Protein AF-Q1WLG3-F1 (afdb_monomer_lite)

Foldseek 3Di:
DDPDPDDPVNQVVPDDPPDDGDPCCPDPPVNVVVCCVPPVVPDDDDDDDPPPD

Sequence (53 aa):
MTANPTSIHQRLDRRLSGFSLEQPFYTSPEVYALDLQHIFYKQWLYVAIPRCA

Radius of gyration: 15.99 Å; chains: 1; bounding box: 41×17×49 Å

InterPro domains:
  IPR036922 Rieske [2Fe-2S] iron-sulphur domain superfamily [SSF50022] (8-48)

Secondary structure (DSSP, 8-state):
-------HHHHHHTPPTTSPPPTHHHH-HHHHHHHIIIIITTSPPP-PPPS--

Structure (mmCIF, N/CA/C/O backbone):
data_AF-Q1WLG3-F1
#
_entry.id   AF-Q1WLG3-F1
#
loop_
_atom_site.group_PDB
_atom_site.id
_atom_site.type_symbol
_atom_site.label_atom_id
_atom_site.label_alt_id
_atom_site.label_comp_id
_atom_site.label_asym_id
_atom_site.label_entity_id
_atom_site.label_seq_id
_atom_site.pdbx_PDB_ins_code
_atom_site.Cartn_x
_atom_site.Cartn_y
_atom_site.Cartn_z
_atom_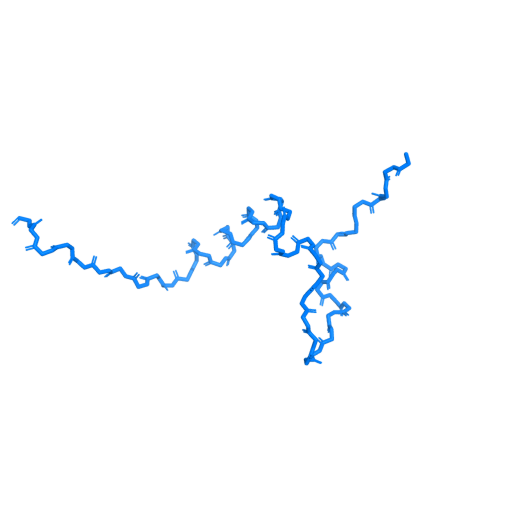site.occupancy
_atom_site.B_iso_or_equiv
_atom_site.auth_seq_id
_atom_site.auth_comp_id
_atom_site.auth_asym_id
_atom_site.auth_atom_id
_atom_site.pdbx_PDB_model_num
ATOM 1 N N . MET A 1 1 ? -3.032 4.795 27.239 1.00 34.91 1 MET A N 1
ATOM 2 C CA . MET A 1 1 ? -4.216 4.033 26.781 1.00 34.91 1 MET A CA 1
ATOM 3 C C . MET A 1 1 ? -4.013 3.694 25.306 1.00 34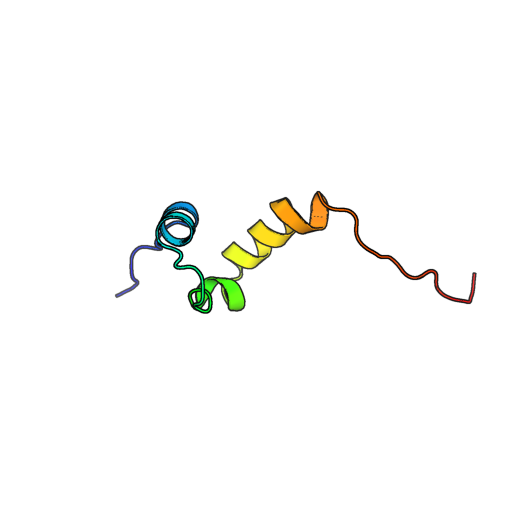.91 1 MET A C 1
ATOM 5 O O . MET A 1 1 ? -4.537 4.385 24.447 1.00 34.91 1 MET A O 1
ATOM 9 N N . THR A 1 2 ? -3.160 2.720 24.989 1.00 38.16 2 THR A N 1
ATOM 10 C CA . THR A 1 2 ? -2.864 2.346 23.597 1.00 38.16 2 THR A CA 1
ATOM 11 C C . THR A 1 2 ? -3.757 1.174 23.215 1.00 38.16 2 THR A C 1
ATOM 13 O O . THR A 1 2 ? -3.685 0.107 23.821 1.00 38.16 2 THR A O 1
ATOM 16 N N . ALA A 1 3 ? -4.670 1.417 22.276 1.00 43.59 3 ALA A N 1
ATOM 17 C CA . ALA A 1 3 ? -5.599 0.419 21.772 1.00 43.59 3 ALA A CA 1
ATOM 18 C C . ALA A 1 3 ? -4.833 -0.809 21.258 1.00 43.59 3 ALA A C 1
ATOM 20 O O . ALA A 1 3 ? -3.831 -0.681 20.558 1.00 43.59 3 ALA A O 1
ATOM 21 N N . ASN A 1 4 ? -5.319 -1.990 21.631 1.00 52.97 4 ASN A N 1
ATOM 22 C CA . ASN A 1 4 ? -4.846 -3.285 21.158 1.00 52.97 4 ASN A CA 1
ATOM 23 C C . ASN A 1 4 ? -4.773 -3.259 19.612 1.00 52.97 4 ASN A C 1
ATOM 25 O O . ASN A 1 4 ? -5.808 -2.979 18.992 1.00 52.97 4 ASN A O 1
ATOM 29 N N . PRO A 1 5 ? -3.599 -3.452 18.973 1.00 62.28 5 PRO A N 1
ATOM 30 C CA . PRO A 1 5 ? -3.467 -3.282 17.531 1.00 62.28 5 PRO A CA 1
ATOM 31 C C . PRO A 1 5 ? -4.334 -4.325 16.829 1.00 62.28 5 PRO A C 1
ATOM 33 O O . PRO A 1 5 ? -4.023 -5.512 16.803 1.00 62.28 5 PRO A O 1
ATOM 36 N N . THR A 1 6 ? -5.465 -3.880 16.281 1.00 74.69 6 THR A N 1
ATOM 37 C CA . THR A 1 6 ? -6.350 -4.745 15.501 1.00 74.69 6 THR A CA 1
ATOM 38 C C . THR A 1 6 ? -5.558 -5.311 14.333 1.00 74.69 6 THR A C 1
ATOM 40 O O . THR A 1 6 ? -4.964 -4.536 13.573 1.00 74.69 6 THR A O 1
ATOM 43 N N . SER A 1 7 ? -5.530 -6.638 14.215 1.00 89.69 7 SER A N 1
ATOM 44 C CA . SER A 1 7 ? -4.650 -7.318 13.266 1.00 89.69 7 SER A CA 1
ATOM 45 C C . SER A 1 7 ? -5.008 -6.963 11.821 1.00 89.69 7 SER A C 1
ATOM 47 O O . SER A 1 7 ? -6.147 -6.595 11.514 1.00 89.69 7 SER A O 1
ATOM 49 N N . ILE A 1 8 ? -4.041 -7.097 10.909 1.00 92.25 8 ILE A N 1
ATOM 50 C CA . ILE A 1 8 ? -4.268 -6.835 9.481 1.00 92.25 8 ILE A CA 1
ATOM 51 C C . ILE A 1 8 ? -5.399 -7.707 8.916 1.00 92.25 8 ILE A C 1
ATOM 53 O O . ILE A 1 8 ? -6.236 -7.219 8.165 1.00 92.25 8 ILE A O 1
ATOM 57 N N . HIS A 1 9 ? -5.505 -8.960 9.368 1.00 94.19 9 HIS A N 1
ATOM 58 C CA . HIS A 1 9 ? -6.576 -9.874 8.972 1.00 94.19 9 HIS A CA 1
ATOM 59 C C . HIS A 1 9 ? -7.960 -9.358 9.374 1.00 94.19 9 HIS A C 1
ATOM 61 O O . HIS A 1 9 ? -8.869 -9.356 8.553 1.00 94.19 9 HIS A O 1
ATOM 67 N N . GLN A 1 10 ? -8.113 -8.848 10.599 1.00 94.38 10 GLN A N 1
ATOM 68 C CA . GLN A 1 10 ? -9.390 -8.294 11.064 1.00 94.38 10 GLN A CA 1
ATOM 69 C C . GLN A 1 10 ? -9.794 -7.024 10.309 1.00 94.38 10 GLN A C 1
ATOM 71 O O . GLN A 1 10 ? -10.981 -6.750 10.160 1.00 94.38 10 GLN A O 1
ATOM 76 N N . ARG A 1 11 ? -8.819 -6.225 9.860 1.00 94.06 11 ARG A N 1
ATOM 77 C CA . ARG A 1 11 ? -9.061 -5.022 9.046 1.00 94.06 11 ARG A CA 1
ATOM 78 C C . ARG A 1 11 ? -9.509 -5.379 7.633 1.00 94.06 11 ARG A C 1
ATOM 80 O O . ARG A 1 11 ? -10.399 -4.733 7.093 1.00 94.06 11 ARG A O 1
ATOM 87 N N . LEU A 1 12 ? -8.898 -6.407 7.048 1.00 94.12 12 LEU A N 1
ATOM 88 C CA . LEU A 1 12 ? -9.261 -6.902 5.722 1.00 94.12 12 LEU A CA 1
ATOM 89 C C . LEU A 1 12 ? -10.651 -7.550 5.717 1.00 94.12 12 LEU A C 1
ATOM 91 O O . LEU A 1 12 ? -11.419 -7.290 4.796 1.00 94.12 12 LEU A O 1
ATOM 95 N N . ASP A 1 13 ? -10.985 -8.325 6.752 1.00 95.69 13 ASP A N 1
ATOM 96 C CA . ASP A 1 13 ? -12.272 -9.023 6.889 1.00 95.69 13 ASP A CA 1
ATOM 97 C C . ASP A 1 13 ? -13.477 -8.065 6.893 1.00 95.69 13 ASP A C 1
ATOM 99 O O . ASP A 1 13 ? -14.475 -8.294 6.217 1.00 95.69 13 ASP A O 1
ATOM 103 N N . ARG A 1 14 ? -13.358 -6.924 7.583 1.00 94.62 14 ARG A N 1
ATOM 104 C CA . ARG A 1 14 ? -14.443 -5.934 7.699 1.00 94.62 14 ARG A CA 1
ATOM 105 C C . ARG A 1 14 ? -14.451 -4.850 6.617 1.00 94.62 14 ARG A C 1
ATOM 107 O O . ARG A 1 14 ? -15.187 -3.869 6.744 1.00 94.62 14 ARG A O 1
ATOM 114 N N . ARG A 1 15 ? -13.605 -4.955 5.588 1.00 94.88 15 ARG A N 1
ATOM 115 C CA . ARG A 1 15 ? -13.513 -3.938 4.532 1.00 94.88 15 ARG A CA 1
ATOM 116 C C . ARG A 1 15 ? -14.821 -3.877 3.733 1.00 94.88 15 ARG A C 1
ATOM 118 O O . ARG A 1 15 ? -15.234 -4.865 3.135 1.00 94.88 15 ARG A O 1
ATOM 125 N N . LEU A 1 16 ? -15.413 -2.686 3.633 1.00 95.06 16 LEU A N 1
ATOM 126 C CA . LEU A 1 16 ? -16.597 -2.433 2.805 1.00 95.06 16 LEU A CA 1
ATOM 127 C C . LEU A 1 16 ? -16.204 -1.916 1.415 1.00 95.06 16 LEU A C 1
ATOM 129 O O . LEU A 1 16 ? -15.395 -0.997 1.282 1.00 95.06 16 LEU A O 1
ATOM 133 N N . SER A 1 17 ? -16.794 -2.496 0.369 1.00 95.31 17 SER A N 1
ATOM 134 C CA . SER A 1 17 ? -16.621 -2.004 -1.003 1.00 95.31 17 SER A CA 1
ATOM 135 C C . SER A 1 17 ? -17.301 -0.642 -1.181 1.00 95.31 17 SER A C 1
ATOM 137 O O . SER A 1 17 ? -18.354 -0.393 -0.600 1.00 95.31 17 SER A O 1
ATOM 139 N N . GLY A 1 18 ? -16.705 0.242 -1.983 1.00 96.06 18 GLY A N 1
ATOM 140 C CA . GLY A 1 18 ? -17.215 1.600 -2.211 1.00 96.06 18 GLY A CA 1
ATOM 141 C C . GLY A 1 18 ? -16.816 2.633 -1.150 1.00 96.06 18 GLY A C 1
ATOM 142 O O . GLY A 1 18 ? -17.104 3.812 -1.329 1.00 96.06 18 GLY A O 1
ATOM 143 N N . PHE A 1 19 ? -16.108 2.226 -0.093 1.00 96.56 19 PHE A N 1
ATOM 144 C CA . PHE A 1 19 ? -15.522 3.128 0.901 1.00 96.56 19 PHE A CA 1
ATOM 145 C C . PHE A 1 19 ? -13.993 3.160 0.789 1.00 96.56 19 PHE A C 1
ATOM 147 O O . PHE A 1 19 ? -13.360 2.209 0.320 1.00 96.56 19 PHE A O 1
ATOM 154 N N . SER A 1 20 ? -13.392 4.263 1.242 1.00 95.88 20 SER A N 1
ATOM 155 C CA . SER A 1 20 ? -11.946 4.338 1.462 1.00 95.88 20 SER A CA 1
ATOM 156 C C . SER A 1 20 ? -11.504 3.350 2.547 1.00 95.88 20 SER A C 1
ATOM 158 O O . SER A 1 20 ? -12.299 2.943 3.396 1.00 95.88 20 SER A O 1
ATOM 160 N N . LEU A 1 21 ? -10.222 2.985 2.548 1.00 95.38 21 LEU A N 1
ATOM 161 C CA . LEU A 1 21 ? -9.666 2.101 3.571 1.00 95.38 21 LEU A CA 1
ATOM 162 C C . LEU A 1 21 ? -9.510 2.827 4.916 1.00 95.38 21 LEU A C 1
ATOM 164 O O . LEU A 1 21 ? -9.559 4.054 5.002 1.00 95.38 21 LEU A O 1
ATOM 168 N N . GLU A 1 22 ? -9.309 2.054 5.981 1.00 94.25 22 GLU A N 1
ATOM 169 C CA . GLU A 1 22 ? -9.001 2.602 7.303 1.00 94.25 22 GLU A CA 1
ATOM 170 C C . GLU A 1 22 ? -7.636 3.315 7.319 1.00 94.25 22 GLU A C 1
ATOM 172 O O . GLU A 1 22 ? -6.705 2.906 6.627 1.00 94.25 22 GLU A O 1
ATOM 177 N N . GLN A 1 23 ? -7.488 4.331 8.178 1.00 95.12 23 GLN A N 1
ATOM 178 C CA . GLN A 1 23 ? -6.284 5.173 8.280 1.00 95.12 23 GLN A CA 1
ATOM 179 C C . GLN A 1 23 ? -4.942 4.402 8.282 1.00 95.12 23 GLN A C 1
ATOM 181 O O . GLN A 1 23 ? -4.031 4.830 7.570 1.00 95.12 23 GLN A O 1
ATOM 186 N N . PRO A 1 24 ? -4.781 3.257 8.982 1.00 94.50 24 PRO A N 1
ATOM 187 C CA . PRO A 1 24 ? -3.505 2.540 9.005 1.00 94.50 24 PRO A CA 1
ATOM 188 C C . PRO A 1 24 ? -3.022 2.040 7.642 1.00 94.50 24 PRO A C 1
ATOM 190 O O . PRO A 1 24 ? -1.816 1.962 7.451 1.00 94.50 24 PRO A O 1
ATOM 193 N N . PHE A 1 25 ? -3.910 1.787 6.677 1.00 95.44 25 PHE A N 1
ATOM 194 C CA . PHE A 1 25 ? -3.491 1.413 5.319 1.00 95.44 25 PHE A CA 1
ATOM 195 C C . PHE A 1 25 ? -2.710 2.518 4.599 1.00 95.44 25 PHE A C 1
ATOM 197 O O . PHE A 1 25 ? -1.995 2.236 3.647 1.00 95.44 25 PHE A O 1
ATOM 204 N N . TYR A 1 26 ? -2.824 3.766 5.057 1.00 96.12 26 TYR A N 1
ATOM 205 C CA . TYR A 1 26 ? -2.145 4.907 4.449 1.00 96.12 26 TYR A CA 1
ATOM 206 C C . TYR A 1 26 ? -0.957 5.416 5.269 1.00 96.12 26 TYR A C 1
ATOM 208 O O . TYR A 1 26 ? -0.112 6.122 4.727 1.00 96.12 26 TYR A O 1
ATOM 216 N N . THR A 1 27 ? -0.893 5.110 6.570 1.00 95.25 27 THR A N 1
ATOM 217 C CA . THR A 1 27 ? 0.073 5.756 7.477 1.00 95.25 27 THR A CA 1
ATOM 218 C C . THR A 1 27 ? 0.863 4.805 8.372 1.00 95.25 27 THR A C 1
ATOM 220 O O . THR A 1 27 ? 1.818 5.254 8.997 1.00 95.25 27 THR A O 1
ATOM 223 N N . SER A 1 28 ? 0.457 3.539 8.529 1.00 95.56 28 SER A N 1
ATOM 224 C CA . SER A 1 28 ? 1.159 2.602 9.420 1.00 95.56 28 SER A CA 1
ATOM 225 C C . SER A 1 28 ? 2.409 2.046 8.728 1.00 95.56 28 SER A C 1
ATOM 227 O O . SER A 1 28 ? 2.291 1.463 7.645 1.00 95.56 28 SER A O 1
ATOM 229 N N . PRO A 1 29 ? 3.597 2.161 9.353 1.00 95.19 29 PRO A N 1
ATOM 230 C CA . PRO A 1 29 ? 4.812 1.524 8.849 1.00 95.19 29 PRO A CA 1
ATOM 231 C C . PRO A 1 29 ? 4.687 -0.001 8.746 1.00 95.19 29 PRO A C 1
ATOM 233 O O . PRO A 1 29 ? 5.254 -0.610 7.841 1.00 95.19 29 PRO A O 1
ATOM 236 N N . GLU A 1 30 ? 3.924 -0.622 9.648 1.00 94.62 30 GLU A N 1
ATOM 237 C CA . GLU A 1 30 ? 3.704 -2.068 9.673 1.00 94.62 30 GLU A CA 1
ATOM 238 C C . GLU A 1 30 ? 2.910 -2.534 8.448 1.00 94.62 30 GLU A C 1
ATOM 240 O O . GLU A 1 30 ? 3.260 -3.543 7.835 1.00 94.62 30 GLU A O 1
ATOM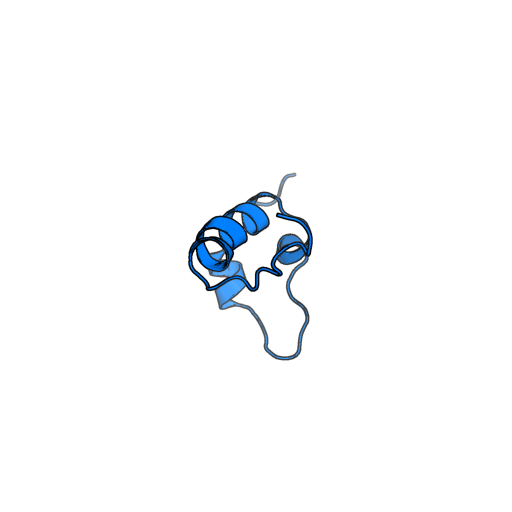 245 N N . VAL A 1 31 ? 1.870 -1.788 8.055 1.00 95.25 31 VAL A N 1
ATOM 246 C CA . VAL A 1 31 ? 1.101 -2.099 6.839 1.00 95.25 31 VAL A CA 1
ATOM 247 C C . VAL A 1 31 ? 1.947 -1.860 5.591 1.00 95.25 31 VAL A C 1
ATOM 249 O O . VAL A 1 31 ? 1.981 -2.715 4.711 1.00 95.25 31 VAL A O 1
ATOM 252 N N . TYR A 1 32 ? 2.719 -0.773 5.554 1.00 96.94 32 TYR A N 1
ATOM 253 C CA . TYR A 1 32 ? 3.630 -0.500 4.441 1.00 96.94 32 TYR A CA 1
ATOM 254 C C . TYR A 1 32 ? 4.668 -1.620 4.237 1.00 96.94 32 TYR A C 1
ATOM 256 O O . TYR A 1 32 ? 4.915 -2.049 3.109 1.00 96.94 32 TYR A O 1
ATOM 264 N N . ALA A 1 33 ? 5.243 -2.153 5.320 1.00 97.44 33 ALA A N 1
ATOM 265 C CA . ALA A 1 33 ? 6.172 -3.281 5.238 1.00 97.44 33 ALA A CA 1
ATOM 266 C C . ALA A 1 33 ? 5.503 -4.547 4.668 1.00 97.44 33 ALA A C 1
ATOM 268 O O . ALA A 1 33 ? 6.109 -5.262 3.861 1.00 97.44 33 ALA A O 1
ATOM 269 N N . LEU A 1 34 ? 4.246 -4.808 5.045 1.00 97.12 34 LEU A N 1
ATOM 270 C CA . LEU A 1 34 ? 3.469 -5.921 4.501 1.00 97.12 34 LEU A CA 1
ATOM 271 C C . LEU A 1 34 ? 3.177 -5.739 3.008 1.00 97.12 34 LEU A C 1
ATOM 273 O O . LEU A 1 34 ? 3.319 -6.712 2.262 1.00 97.12 34 LEU A O 1
ATOM 277 N N . ASP A 1 35 ? 2.835 -4.526 2.572 1.00 97.94 35 ASP A N 1
ATOM 278 C CA . ASP A 1 35 ? 2.589 -4.206 1.162 1.00 97.94 35 ASP A CA 1
ATOM 279 C C . ASP A 1 35 ? 3.842 -4.445 0.314 1.00 97.94 35 ASP A C 1
ATOM 281 O O . ASP A 1 35 ? 3.769 -5.077 -0.744 1.00 97.94 35 ASP A O 1
ATOM 285 N N . LEU A 1 36 ? 5.016 -4.024 0.794 1.00 97.94 36 LEU A N 1
ATOM 286 C CA . LEU A 1 36 ? 6.283 -4.318 0.122 1.00 97.94 36 LEU A CA 1
ATOM 287 C C . LEU A 1 36 ? 6.506 -5.829 -0.020 1.00 97.94 36 LEU A C 1
ATOM 289 O O . LEU A 1 36 ? 6.733 -6.324 -1.124 1.00 97.94 36 LEU A O 1
ATOM 293 N N . GLN A 1 37 ? 6.387 -6.570 1.084 1.00 98.44 37 GLN A N 1
ATOM 294 C CA . GLN A 1 37 ? 6.665 -8.006 1.120 1.00 98.44 37 GLN A CA 1
ATOM 295 C C . GLN A 1 37 ? 5.689 -8.834 0.272 1.00 98.44 37 GLN A C 1
ATOM 297 O O . GLN A 1 37 ? 6.087 -9.839 -0.326 1.00 98.44 37 GLN A O 1
ATOM 302 N N . HIS A 1 38 ? 4.407 -8.468 0.253 1.00 97.94 38 HIS A N 1
ATOM 303 C CA . HIS A 1 38 ? 3.354 -9.302 -0.332 1.00 97.94 38 HIS A CA 1
ATOM 304 C C . HIS A 1 38 ? 2.876 -8.819 -1.699 1.00 97.94 38 HIS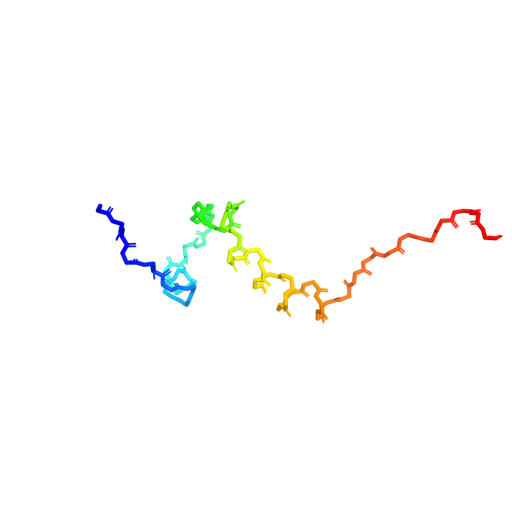 A C 1
ATOM 306 O O . HIS A 1 38 ? 2.371 -9.641 -2.465 1.00 97.94 38 HIS A O 1
ATOM 312 N N . ILE A 1 39 ? 3.060 -7.538 -2.023 1.00 97.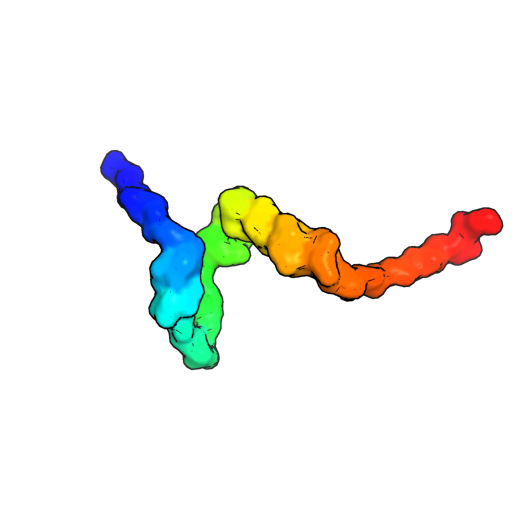88 39 ILE A N 1
ATOM 313 C CA . ILE A 1 39 ? 2.643 -6.952 -3.298 1.00 97.88 39 ILE A CA 1
ATOM 314 C C . ILE A 1 39 ? 3.886 -6.612 -4.116 1.00 97.88 39 ILE A C 1
ATOM 316 O O . ILE A 1 39 ? 4.198 -7.319 -5.071 1.00 97.88 39 ILE A O 1
ATOM 320 N N . PHE A 1 40 ? 4.643 -5.585 -3.734 1.00 97.81 40 PHE A N 1
ATOM 321 C CA . PHE A 1 40 ? 5.681 -5.038 -4.615 1.00 97.81 40 PHE A CA 1
ATOM 322 C C . PHE A 1 40 ? 6.812 -6.026 -4.918 1.00 97.81 40 PHE A C 1
ATOM 324 O O . PHE A 1 40 ? 7.263 -6.093 -6.056 1.00 97.81 40 PHE A O 1
ATOM 331 N N . TYR A 1 41 ? 7.232 -6.845 -3.952 1.00 98.06 41 TYR A N 1
ATOM 332 C CA . TYR A 1 41 ? 8.292 -7.842 -4.163 1.00 98.06 41 TYR A CA 1
ATOM 333 C C . TYR A 1 41 ? 7.821 -9.121 -4.863 1.00 98.06 41 TYR A C 1
ATOM 335 O O . TYR A 1 41 ? 8.632 -10.005 -5.135 1.00 98.06 41 TYR A O 1
ATOM 343 N N . LYS A 1 42 ? 6.520 -9.247 -5.137 1.00 97.81 42 LYS A N 1
ATOM 344 C CA . LYS A 1 42 ? 5.934 -10.438 -5.770 1.00 97.81 42 LYS A CA 1
ATOM 345 C C . LYS A 1 42 ? 5.260 -10.146 -7.105 1.00 97.81 42 LYS A C 1
ATOM 347 O O . LYS A 1 42 ? 5.010 -11.081 -7.859 1.00 97.81 42 LYS A O 1
ATOM 352 N N . GLN A 1 43 ? 4.931 -8.888 -7.381 1.00 98.19 43 GLN A N 1
ATOM 353 C CA . GLN A 1 43 ? 4.271 -8.472 -8.612 1.00 98.19 43 GLN A CA 1
ATOM 354 C C . GLN A 1 43 ? 5.273 -7.885 -9.607 1.00 98.19 43 GLN A C 1
ATOM 356 O O . GLN A 1 43 ? 6.329 -7.377 -9.237 1.00 98.19 43 GLN A O 1
ATOM 361 N N . TRP A 1 44 ? 4.920 -7.937 -10.890 1.00 97.31 44 TRP A N 1
ATOM 362 C CA . TRP A 1 44 ? 5.689 -7.271 -11.933 1.00 97.31 44 TRP A CA 1
ATOM 363 C C . TRP A 1 44 ? 5.633 -5.759 -11.741 1.00 97.31 44 TRP A C 1
ATOM 365 O O . TRP A 1 44 ? 4.555 -5.165 -11.716 1.00 97.31 44 TRP A O 1
ATOM 375 N N . LEU A 1 45 ? 6.805 -5.139 -11.628 1.00 95.81 45 LEU A N 1
ATOM 376 C CA . LEU A 1 45 ? 6.938 -3.693 -11.548 1.00 95.81 45 LEU A CA 1
ATOM 377 C C . LEU A 1 45 ? 7.299 -3.152 -12.926 1.00 95.81 45 LEU A C 1
ATOM 379 O O . LEU A 1 45 ? 8.232 -3.632 -13.570 1.00 95.81 45 LEU A O 1
ATOM 383 N N . TYR A 1 46 ? 6.560 -2.143 -13.377 1.00 94.50 46 TYR A N 1
ATOM 384 C CA . TYR A 1 46 ? 6.945 -1.395 -14.564 1.00 94.50 46 TYR A CA 1
ATOM 385 C C . TYR A 1 46 ? 8.215 -0.597 -14.260 1.00 94.50 46 TYR A C 1
ATOM 387 O O . TYR A 1 46 ? 8.234 0.229 -13.347 1.00 94.50 46 TYR A O 1
ATOM 395 N N . VAL A 1 47 ? 9.268 -0.837 -15.040 1.00 92.94 47 VAL A N 1
ATOM 396 C CA . VAL A 1 47 ? 10.547 -0.135 -14.927 1.00 92.94 47 VAL A CA 1
ATOM 397 C C . VAL A 1 47 ? 10.845 0.528 -16.264 1.00 92.94 47 VAL A C 1
ATOM 399 O O . VAL A 1 47 ? 10.941 -0.140 -17.291 1.00 92.94 47 VAL A O 1
ATOM 402 N N . ALA A 1 48 ? 10.991 1.852 -16.253 1.00 89.69 48 ALA A N 1
ATOM 403 C CA . ALA A 1 48 ? 11.482 2.583 -17.411 1.00 89.69 48 ALA A CA 1
ATOM 404 C C . ALA A 1 48 ? 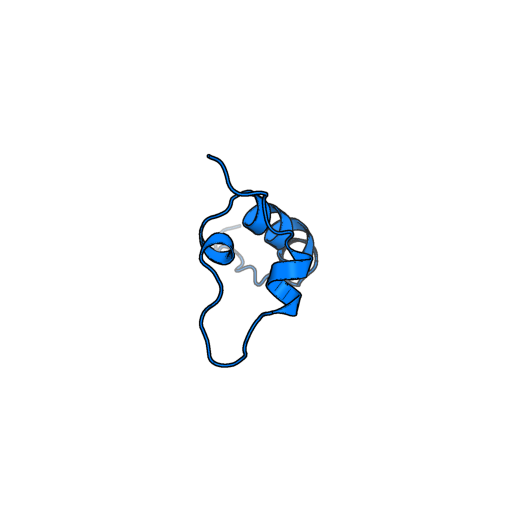13.004 2.421 -17.514 1.00 89.69 48 ALA A C 1
ATOM 406 O O . ALA A 1 48 ? 13.718 2.552 -16.519 1.00 89.69 48 ALA A O 1
ATOM 407 N N . ILE A 1 49 ? 13.503 2.165 -18.722 1.00 83.38 49 ILE A N 1
ATOM 408 C CA . ILE A 1 49 ? 14.944 2.101 -18.974 1.00 83.38 49 ILE A CA 1
ATOM 409 C C . ILE A 1 49 ? 15.464 3.542 -19.081 1.00 83.38 49 ILE A C 1
ATOM 411 O O . ILE A 1 49 ? 14.939 4.312 -19.894 1.00 83.38 49 ILE A O 1
ATOM 415 N N . PRO A 1 50 ? 16.466 3.948 -18.279 1.00 82.12 50 PRO A N 1
ATOM 416 C CA . PRO A 1 50 ? 17.059 5.269 -18.416 1.00 82.12 50 PRO A CA 1
ATOM 417 C C . PRO A 1 50 ? 17.700 5.406 -19.803 1.00 82.12 50 PRO A C 1
ATOM 419 O O . PRO A 1 50 ? 18.374 4.504 -20.289 1.00 82.12 50 PRO A O 1
ATOM 422 N N . ARG A 1 51 ? 17.498 6.558 -20.449 1.00 79.19 51 ARG A N 1
ATOM 423 C CA . ARG A 1 51 ? 17.921 6.823 -21.840 1.00 79.19 51 ARG A CA 1
ATOM 424 C C . ARG A 1 51 ? 19.447 6.908 -22.038 1.00 79.19 51 ARG A C 1
ATOM 426 O O . ARG A 1 51 ? 19.895 7.144 -23.154 1.00 79.19 51 ARG A O 1
ATOM 433 N N . CYS A 1 52 ? 20.237 6.748 -20.982 1.00 72.75 52 CYS A N 1
ATOM 434 C CA . CYS A 1 52 ? 21.692 6.801 -21.038 1.00 72.75 52 CYS A CA 1
ATOM 435 C C . CYS A 1 52 ? 22.251 5.563 -20.328 1.00 72.75 52 CYS A C 1
ATOM 437 O O . CYS A 1 52 ? 22.208 5.495 -19.099 1.00 72.75 52 CYS A O 1
ATOM 439 N N . ALA A 1 53 ? 22.743 4.610 -21.116 1.00 58.09 53 ALA A N 1
ATOM 440 C CA . ALA A 1 53 ? 23.642 3.536 -20.713 1.00 58.09 53 ALA A CA 1
ATOM 441 C C . ALA A 1 53 ? 24.863 3.588 -21.635 1.00 58.09 53 ALA A C 1
ATOM 443 O O . ALA A 1 53 ? 24.661 3.928 -22.826 1.00 58.09 53 ALA A O 1
#

Organism: Sinorhizobium meliloti (strain SM11) (NCBI:txid707241)

pLDDT: mean 88.59, std 15.75, range [34.91, 98.44]